Protein AF-A0A2G5L9Q9-F1 (afdb_monomer_lite)

Secondary structure (DSSP, 8-state):
-HHHHHHTT-SEEEEEEEEEE-TTSEEEEEEEEESSS-SPTT-EEEEE--SSSSPP--S-EEEEEEEEEETTEEEEPSSS-SEESSS---S----HHHHHHHHHHHHTT--HHHHHHHHHHHHHHHHHHHHHHHHHHHHHHTS-----

Radius of gyration: 17.15 Å; chains: 1; bounding box: 41×38×56 Å

Structure (mmCIF, N/CA/C/O backbone):
data_AF-A0A2G5L9Q9-F1
#
_entry.id   AF-A0A2G5L9Q9-F1
#
loop_
_atom_site.group_PDB
_atom_site.id
_atom_site.type_symbol
_atom_site.label_atom_id
_atom_site.label_alt_id
_atom_site.label_comp_id
_atom_site.label_asym_id
_atom_site.label_entity_id
_atom_site.label_seq_id
_atom_site.pdbx_PDB_ins_code
_atom_site.Cartn_x
_atom_site.Cartn_y
_atom_site.Cartn_z
_atom_site.occupancy
_atom_site.B_iso_or_equiv
_atom_site.auth_seq_id
_atom_site.auth_comp_id
_atom_site.auth_asym_id
_atom_site.auth_atom_id
_atom_site.pdbx_PDB_model_num
ATOM 1 N N . MET A 1 1 ? 20.089 4.380 6.395 1.00 42.38 1 MET A N 1
ATOM 2 C CA . MET A 1 1 ? 19.495 5.065 7.569 1.00 42.38 1 MET A CA 1
ATOM 3 C C . MET A 1 1 ? 18.098 5.622 7.286 1.00 42.38 1 MET A C 1
ATOM 5 O O . MET A 1 1 ? 17.272 5.573 8.182 1.00 42.38 1 MET A O 1
ATOM 9 N N . GLU A 1 2 ? 17.771 6.067 6.065 1.00 50.94 2 GLU A N 1
ATOM 10 C CA . GLU A 1 2 ? 16.449 6.666 5.790 1.00 50.94 2 GLU A 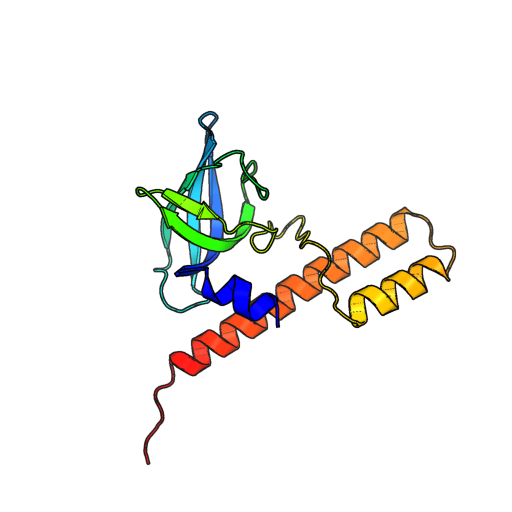CA 1
ATOM 11 C C . GLU A 1 2 ? 15.255 5.687 5.802 1.00 50.94 2 GLU A C 1
ATOM 13 O O . GLU A 1 2 ? 14.181 6.066 6.261 1.00 50.94 2 GLU A O 1
ATOM 18 N N . GLN A 1 3 ? 15.419 4.427 5.363 1.00 47.81 3 GLN A N 1
ATOM 19 C CA . GLN A 1 3 ? 14.345 3.409 5.396 1.00 47.81 3 GLN A CA 1
ATOM 20 C C . GLN A 1 3 ? 13.834 3.172 6.830 1.00 47.81 3 GLN A C 1
ATOM 22 O O . GLN A 1 3 ? 12.634 3.219 7.075 1.00 47.81 3 GLN A O 1
ATOM 27 N N . GLN A 1 4 ? 14.751 3.025 7.796 1.00 47.88 4 GLN A N 1
ATOM 28 C CA . GLN A 1 4 ? 14.414 2.849 9.215 1.00 47.88 4 GLN A CA 1
ATOM 29 C C . GLN A 1 4 ? 13.677 4.065 9.791 1.00 47.88 4 GLN A C 1
ATOM 31 O O . GLN A 1 4 ? 12.735 3.893 10.556 1.00 47.88 4 GLN A O 1
ATOM 36 N N . GLN A 1 5 ? 14.046 5.288 9.395 1.00 50.88 5 GLN A N 1
ATOM 37 C CA . GLN A 1 5 ? 13.359 6.504 9.846 1.00 50.88 5 GLN A CA 1
ATOM 38 C C . GLN A 1 5 ? 11.920 6.588 9.304 1.00 50.88 5 GLN A C 1
ATOM 40 O O . GLN A 1 5 ? 11.021 7.046 10.008 1.00 50.88 5 GLN A O 1
ATOM 45 N N . ARG A 1 6 ? 11.696 6.147 8.056 1.00 50.44 6 ARG A N 1
ATOM 46 C CA . ARG A 1 6 ? 10.371 6.145 7.412 1.00 50.44 6 ARG A CA 1
ATOM 47 C C . ARG A 1 6 ? 9.467 5.019 7.935 1.00 50.44 6 ARG A C 1
ATOM 49 O O . ARG A 1 6 ? 8.271 5.242 8.119 1.00 50.44 6 ARG A O 1
ATOM 56 N N . GLU A 1 7 ? 10.040 3.855 8.248 1.00 52.97 7 GLU A N 1
ATOM 57 C CA . GLU A 1 7 ? 9.367 2.771 8.982 1.00 52.97 7 GLU A CA 1
ATOM 58 C C . GLU A 1 7 ? 8.937 3.223 10.384 1.00 52.97 7 GLU A C 1
ATOM 60 O O . GLU A 1 7 ? 7.802 2.979 10.774 1.00 52.97 7 GLU A O 1
ATOM 65 N N . MET A 1 8 ? 9.790 3.958 11.112 1.00 51.34 8 MET A N 1
ATOM 66 C CA . MET A 1 8 ? 9.489 4.459 12.465 1.00 51.34 8 MET A CA 1
ATOM 67 C C . MET A 1 8 ? 8.293 5.425 12.541 1.00 51.34 8 MET A C 1
ATOM 69 O O . MET A 1 8 ? 7.814 5.699 13.638 1.00 51.34 8 MET A O 1
ATOM 73 N N . GLN A 1 9 ? 7.815 5.957 11.413 1.00 58.00 9 GLN A N 1
ATOM 74 C CA . GLN A 1 9 ? 6.638 6.835 11.360 1.00 58.00 9 GLN A CA 1
ATOM 75 C C . GLN A 1 9 ? 5.349 6.117 10.935 1.00 58.00 9 GLN A C 1
ATOM 77 O O . GLN A 1 9 ? 4.295 6.757 10.890 1.00 58.00 9 GLN A O 1
ATOM 82 N N . SER A 1 10 ? 5.428 4.828 10.591 1.00 63.41 10 SER A N 1
ATOM 83 C CA . SER A 1 10 ? 4.274 4.032 10.168 1.00 63.41 10 SER A CA 1
ATOM 84 C C . SER A 1 10 ? 3.790 3.194 11.349 1.00 63.41 10 SER A C 1
ATOM 86 O O . SER A 1 10 ? 4.543 2.393 11.891 1.00 63.41 10 SER A O 1
ATOM 88 N N . GLU A 1 11 ? 2.544 3.415 11.761 1.00 78.62 11 GLU A N 1
ATOM 89 C CA . GLU A 1 11 ? 1.883 2.655 12.832 1.00 78.62 11 GLU A CA 1
ATOM 90 C C . GLU A 1 11 ? 1.342 1.314 12.329 1.00 78.62 11 GLU A C 1
ATOM 92 O O . GLU A 1 11 ? 1.119 0.417 13.134 1.00 78.62 11 GLU A O 1
ATOM 97 N N . CYS A 1 12 ? 1.132 1.201 11.014 1.00 87.56 12 CYS A N 1
ATOM 98 C CA . CYS A 1 12 ? 0.623 0.008 10.354 1.00 87.56 12 CYS A CA 1
ATOM 99 C C . CYS A 1 12 ? 1.493 -0.323 9.137 1.00 87.56 12 CYS A C 1
ATOM 101 O O . CYS A 1 12 ? 1.717 0.539 8.270 1.00 87.56 12 CYS A O 1
ATOM 103 N N . ILE A 1 13 ? 1.935 -1.576 9.046 1.00 92.50 13 ILE A N 1
ATOM 104 C CA . ILE A 1 13 ? 2.621 -2.141 7.884 1.00 92.50 13 ILE A CA 1
ATOM 105 C C . ILE A 1 13 ? 1.965 -3.476 7.532 1.00 92.50 13 ILE A C 1
ATOM 107 O O . ILE A 1 13 ? 2.076 -4.457 8.269 1.00 92.50 13 ILE A O 1
ATOM 111 N N . PHE A 1 14 ? 1.315 -3.544 6.372 1.00 95.69 14 PHE A N 1
ATOM 112 C CA . PHE A 1 14 ? 0.574 -4.735 5.955 1.00 95.69 14 PHE A CA 1
ATOM 113 C C . PHE A 1 14 ? 0.474 -4.868 4.434 1.00 95.69 14 PHE A C 1
ATOM 115 O O . PHE A 1 14 ? 0.594 -3.901 3.681 1.00 95.69 14 PHE A O 1
ATOM 122 N N . ILE A 1 15 ? 0.218 -6.089 3.972 1.00 96.94 15 ILE A N 1
ATOM 123 C CA . ILE A 1 15 ? -0.261 -6.351 2.614 1.00 96.94 15 ILE A CA 1
ATOM 124 C C . ILE A 1 15 ? -1.775 -6.196 2.635 1.00 96.94 15 ILE A C 1
ATOM 126 O O . ILE A 1 15 ? -2.458 -6.835 3.439 1.00 96.94 15 ILE A O 1
ATOM 130 N N . GLY A 1 16 ? -2.305 -5.361 1.748 1.00 97.00 16 GLY A N 1
ATOM 131 C CA . GLY A 1 16 ? -3.736 -5.107 1.646 1.00 97.00 16 GLY A CA 1
ATOM 132 C C . GLY A 1 16 ? -4.243 -5.234 0.218 1.00 97.00 16 GLY A C 1
ATOM 133 O O . GLY A 1 16 ? -3.506 -5.018 -0.744 1.00 97.00 16 GLY A O 1
ATOM 134 N N . LYS A 1 17 ? -5.527 -5.561 0.083 1.00 97.81 17 LYS A N 1
ATOM 135 C CA . LYS A 1 17 ? -6.258 -5.501 -1.179 1.00 97.81 17 LYS A CA 1
ATOM 136 C C . LYS A 1 17 ? -7.164 -4.277 -1.177 1.00 97.81 17 LYS A C 1
ATOM 138 O O . LYS A 1 17 ? -8.082 -4.188 -0.364 1.00 97.81 17 LYS A O 1
ATOM 143 N N . VAL A 1 18 ? -6.942 -3.355 -2.105 1.00 97.31 18 VAL A N 1
ATOM 144 C CA . VAL A 1 18 ? -7.890 -2.274 -2.386 1.00 97.31 18 VAL A CA 1
ATOM 145 C C . VAL A 1 18 ? -9.095 -2.897 -3.083 1.00 97.31 18 VAL A C 1
ATOM 147 O O . VAL A 1 18 ? -8.979 -3.430 -4.187 1.00 97.31 18 VAL A O 1
ATOM 150 N N . ILE A 1 19 ? -10.236 -2.890 -2.396 1.00 97.44 19 ILE A N 1
ATOM 151 C CA . ILE A 1 19 ? -11.484 -3.520 -2.858 1.00 97.44 19 ILE A CA 1
ATOM 152 C C . ILE A 1 19 ? -12.491 -2.502 -3.397 1.00 97.44 19 ILE A C 1
ATOM 154 O O . ILE A 1 19 ? -13.461 -2.885 -4.049 1.00 97.44 19 ILE A O 1
ATOM 158 N N . LYS A 1 20 ? -12.291 -1.215 -3.094 1.00 96.44 20 LYS A N 1
ATOM 159 C CA . LYS A 1 20 ? -13.127 -0.124 -3.588 1.00 96.44 20 LYS A CA 1
ATOM 160 C C . LYS A 1 20 ? -12.350 1.186 -3.583 1.00 96.44 20 LYS A C 1
ATOM 162 O O . LYS A 1 20 ? -11.758 1.523 -2.560 1.00 96.44 20 LYS A O 1
ATOM 167 N N . VAL A 1 21 ? -12.462 1.946 -4.664 1.00 94.75 21 VAL A N 1
ATOM 168 C CA . VAL A 1 21 ? -12.082 3.360 -4.752 1.00 94.75 21 VAL A CA 1
ATOM 169 C C . VAL A 1 21 ? -13.350 4.151 -5.070 1.00 94.75 21 VAL A C 1
ATOM 171 O O . VAL A 1 21 ? -14.172 3.698 -5.867 1.00 94.75 21 VAL A O 1
ATOM 174 N N . ASN A 1 22 ? -13.562 5.270 -4.384 1.00 93.06 22 ASN A N 1
ATOM 175 C CA . ASN A 1 22 ? -14.712 6.149 -4.573 1.00 93.06 22 ASN A CA 1
ATOM 176 C C . ASN A 1 22 ? -14.263 7.491 -5.178 1.00 93.06 22 ASN A C 1
ATOM 178 O O . ASN A 1 22 ? -13.124 7.920 -4.990 1.00 93.06 22 ASN A O 1
ATOM 182 N N . ASP A 1 23 ? -15.194 8.200 -5.817 1.00 90.12 23 ASP A N 1
ATOM 183 C CA . ASP A 1 23 ? -14.935 9.510 -6.436 1.00 90.12 23 ASP A CA 1
ATOM 184 C C . ASP A 1 23 ? -14.640 10.624 -5.409 1.00 90.12 23 ASP A C 1
ATOM 186 O O . ASP A 1 23 ? -14.055 11.655 -5.740 1.00 90.12 23 ASP A O 1
ATOM 190 N N . ASP A 1 24 ? -15.006 10.414 -4.140 1.00 91.56 24 ASP A N 1
ATOM 191 C CA . ASP A 1 24 ? -14.783 11.339 -3.020 1.00 91.56 24 ASP A CA 1
ATOM 192 C C . ASP A 1 24 ? -13.373 11.239 -2.406 1.00 91.56 24 ASP A C 1
ATOM 194 O O . ASP A 1 24 ? -13.133 11.729 -1.301 1.00 91.56 24 ASP A O 1
ATOM 198 N N . LEU A 1 25 ? -12.432 10.621 -3.130 1.00 90.44 25 LEU A N 1
ATOM 199 C CA . LEU A 1 25 ? -11.045 10.388 -2.716 1.00 90.44 25 LEU A CA 1
ATOM 200 C C . LEU A 1 25 ? -10.891 9.393 -1.563 1.00 90.44 25 LEU A C 1
ATOM 202 O O . LEU A 1 25 ? -9.799 9.296 -0.998 1.00 90.44 25 LEU A O 1
ATOM 206 N N . THR A 1 26 ? -11.940 8.650 -1.208 1.00 94.50 26 THR A N 1
ATOM 207 C CA . THR A 1 26 ? -11.853 7.571 -0.222 1.00 94.50 26 THR A CA 1
ATOM 208 C C . THR A 1 26 ? -11.705 6.207 -0.883 1.00 94.50 26 THR A C 1
ATOM 210 O O . THR A 1 26 ? -12.105 5.983 -2.026 1.00 94.50 26 THR A O 1
ATOM 213 N N . TYR A 1 27 ? -11.136 5.261 -0.147 1.00 96.00 27 TYR A N 1
ATOM 214 C CA . TYR A 1 27 ? -10.958 3.888 -0.604 1.00 96.00 27 TYR A CA 1
ATOM 215 C C . TYR A 1 27 ? -11.099 2.903 0.555 1.00 96.00 27 TYR A C 1
ATOM 217 O O . TYR A 1 27 ? -10.983 3.266 1.725 1.00 96.00 27 TYR A O 1
ATOM 225 N N . LYS A 1 28 ? -11.375 1.639 0.230 1.00 97.50 28 LYS A N 1
ATOM 226 C CA . LYS A 1 28 ? -11.452 0.538 1.195 1.00 97.50 28 LYS A CA 1
ATOM 227 C C . LYS A 1 28 ? -10.330 -0.452 0.953 1.00 97.50 28 LYS A C 1
ATOM 229 O O . LYS A 1 28 ? -10.171 -0.943 -0.167 1.00 97.50 28 LYS A O 1
ATOM 234 N N . ILE A 1 29 ? -9.614 -0.779 2.020 1.00 97.69 29 ILE A N 1
ATOM 235 C CA . ILE A 1 29 ? -8.533 -1.758 2.013 1.00 97.69 29 ILE A CA 1
ATOM 236 C C . ILE A 1 29 ? -8.931 -2.927 2.900 1.00 97.69 29 ILE A C 1
ATOM 238 O O . ILE A 1 29 ? -9.221 -2.720 4.073 1.00 97.69 29 ILE A O 1
ATOM 242 N N . GLN A 1 30 ? -8.909 -4.140 2.361 1.00 97.81 30 GLN A N 1
ATOM 243 C CA . GLN A 1 30 ? -8.974 -5.367 3.147 1.00 97.81 30 GLN A CA 1
ATOM 244 C C . GLN A 1 30 ? -7.552 -5.812 3.501 1.00 97.81 30 GLN A C 1
ATOM 246 O O . GLN A 1 30 ? -6.724 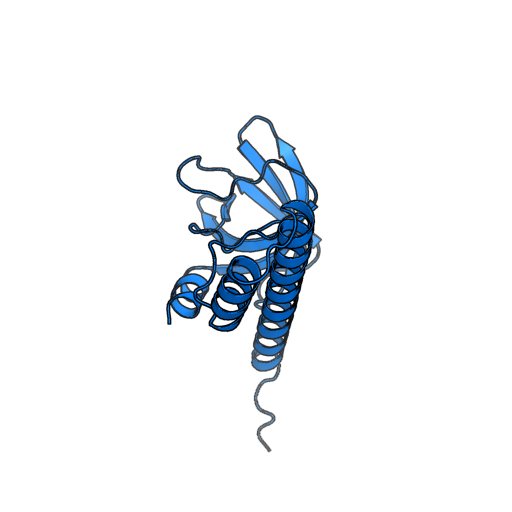-5.983 2.602 1.00 97.81 30 GLN A O 1
ATOM 251 N N . VAL A 1 31 ? -7.264 -6.010 4.785 1.00 97.31 31 VAL A N 1
ATOM 252 C CA . VAL A 1 31 ? -5.974 -6.541 5.247 1.00 97.31 31 VAL A CA 1
ATOM 253 C C . VAL A 1 31 ? -5.845 -8.003 4.821 1.00 97.31 31 VAL A C 1
ATOM 255 O O . VAL A 1 31 ? -6.694 -8.829 5.144 1.00 97.31 31 VAL A O 1
ATOM 258 N N . VAL A 1 32 ? -4.767 -8.324 4.107 1.00 97.44 32 VAL A N 1
ATOM 259 C CA . VAL A 1 32 ? -4.438 -9.686 3.657 1.00 97.44 32 VAL A CA 1
ATOM 260 C C . VAL A 1 32 ? -3.418 -10.322 4.596 1.00 97.44 32 VAL A C 1
ATOM 262 O O . VAL A 1 32 ? -3.560 -11.479 4.973 1.00 97.44 32 VAL A O 1
ATOM 265 N N . GLU A 1 33 ? -2.393 -9.565 4.987 1.00 95.81 33 GLU A N 1
ATOM 266 C CA . GLU A 1 33 ? -1.349 -10.024 5.903 1.00 95.81 33 GLU A CA 1
ATOM 267 C C . GLU A 1 33 ? -0.767 -8.839 6.672 1.00 95.81 33 GLU A C 1
ATOM 269 O O . GLU A 1 33 ? -0.279 -7.894 6.056 1.00 95.81 33 GLU A O 1
ATOM 274 N N . SER A 1 34 ? -0.732 -8.915 8.003 1.00 94.25 34 SER A N 1
ATOM 275 C CA . SER A 1 34 ? 0.047 -7.972 8.810 1.00 94.25 34 SER A CA 1
ATOM 276 C C . SER A 1 34 ? 1.537 -8.299 8.757 1.00 94.25 34 SER A C 1
ATOM 278 O O . SER A 1 34 ? 1.956 -9.451 8.933 1.00 94.25 34 SER A O 1
ATOM 280 N N . LEU A 1 35 ? 2.345 -7.269 8.524 1.00 92.62 35 LEU A N 1
ATOM 281 C CA . LEU A 1 35 ? 3.800 -7.352 8.425 1.00 92.62 35 LEU A CA 1
ATOM 282 C C . LEU A 1 35 ? 4.513 -6.743 9.640 1.00 92.62 35 LEU A C 1
ATOM 284 O O . LEU A 1 35 ? 5.723 -6.907 9.768 1.00 92.62 35 LEU A O 1
ATOM 288 N N . ASP A 1 36 ? 3.780 -6.097 10.541 1.00 87.19 36 ASP A N 1
ATOM 289 C CA . ASP A 1 36 ? 4.254 -5.587 11.832 1.00 87.19 36 ASP A CA 1
ATOM 290 C C . ASP A 1 36 ? 3.688 -6.357 13.042 1.00 87.19 36 ASP A C 1
ATOM 292 O O . ASP A 1 36 ? 4.211 -6.238 14.147 1.00 87.19 36 ASP A O 1
ATOM 296 N N . GLY A 1 37 ? 2.674 -7.202 12.829 1.00 81.06 37 GLY A N 1
ATOM 297 C CA . GLY A 1 37 ? 1.983 -7.972 13.863 1.00 81.06 37 GLY A CA 1
ATOM 298 C C . GLY A 1 37 ? 0.837 -7.225 14.557 1.00 81.06 37 GLY A C 1
ATOM 299 O O . GLY A 1 37 ? 0.267 -7.779 15.496 1.00 81.06 37 GLY A O 1
ATOM 300 N N . GLY A 1 38 ? 0.508 -6.001 14.129 1.00 84.88 38 GLY A N 1
ATOM 301 C CA . GLY A 1 38 ? -0.539 -5.170 14.730 1.00 84.88 38 GLY A CA 1
ATOM 302 C C . GLY A 1 38 ? -1.891 -5.228 14.013 1.00 84.88 38 GLY A C 1
ATOM 303 O O . GLY A 1 38 ? -2.929 -5.048 14.649 1.00 84.88 38 GLY A O 1
ATOM 304 N N . ASP A 1 39 ? -1.899 -5.505 12.708 1.00 89.62 39 ASP A N 1
ATOM 305 C CA . ASP A 1 39 ? -3.119 -5.476 11.896 1.00 89.62 39 ASP A CA 1
ATOM 306 C C . ASP A 1 39 ? -3.856 -6.827 11.872 1.00 89.62 39 ASP A C 1
ATOM 308 O O . ASP A 1 39 ? -3.299 -7.880 11.555 1.00 89.62 39 ASP A O 1
ATOM 312 N N . VAL A 1 40 ? -5.157 -6.807 12.162 1.00 90.38 40 VAL A N 1
ATOM 313 C CA . VAL A 1 40 ? -5.995 -8.014 12.108 1.00 90.38 40 VAL A CA 1
ATOM 314 C C . VAL A 1 40 ? -6.289 -8.377 10.651 1.00 90.38 40 VAL A C 1
ATOM 316 O O . VAL A 1 40 ? -6.750 -7.539 9.874 1.00 90.38 40 VAL A O 1
ATOM 319 N N . GLN A 1 41 ? -6.045 -9.635 10.279 1.00 92.75 41 GLN A N 1
ATOM 320 C CA . GLN A 1 41 ? -6.390 -10.162 8.956 1.00 92.75 41 GLN A CA 1
ATOM 321 C C . GLN A 1 41 ? -7.894 -9.996 8.676 1.00 92.75 41 GLN A C 1
ATOM 323 O O . GLN A 1 41 ? -8.713 -10.130 9.581 1.00 92.75 41 GLN A O 1
ATOM 328 N N . ASP A 1 42 ? -8.248 -9.680 7.429 1.00 93.88 42 ASP A N 1
ATOM 329 C CA . ASP A 1 42 ? -9.610 -9.372 6.968 1.00 93.88 42 ASP A CA 1
ATOM 330 C C . ASP A 1 42 ? -10.245 -8.096 7.547 1.00 93.88 42 ASP A C 1
ATOM 332 O O . ASP A 1 42 ? -11.366 -7.745 7.166 1.00 93.88 42 ASP A O 1
ATOM 336 N N . ASN A 1 43 ? -9.531 -7.339 8.389 1.00 94.75 43 ASN A N 1
ATOM 337 C CA . ASN A 1 43 ? -9.977 -6.008 8.782 1.00 94.75 43 ASN A CA 1
ATOM 338 C C . ASN A 1 43 ? -10.120 -5.101 7.549 1.00 94.75 43 ASN A C 1
ATOM 340 O O . ASN A 1 43 ? -9.351 -5.203 6.588 1.00 94.75 43 ASN A O 1
ATOM 344 N N . ILE A 1 44 ? -11.096 -4.191 7.591 1.00 96.38 44 ILE A N 1
ATOM 345 C CA . ILE A 1 44 ? -11.328 -3.216 6.528 1.00 96.38 44 ILE A CA 1
ATOM 346 C C . ILE A 1 44 ? -10.972 -1.827 7.034 1.00 96.38 44 ILE A C 1
ATOM 348 O O . ILE A 1 44 ? -11.680 -1.248 7.856 1.00 96.38 44 ILE A O 1
ATOM 352 N N . TYR A 1 45 ? -9.918 -1.260 6.461 1.00 95.81 45 TYR A N 1
ATOM 353 C CA . TYR A 1 45 ? -9.594 0.145 6.635 1.00 95.81 45 TYR A CA 1
ATOM 354 C C . TYR A 1 45 ? -10.314 1.000 5.596 1.00 95.81 45 TYR A C 1
ATOM 356 O O . TYR A 1 45 ? -10.410 0.637 4.420 1.00 95.81 45 TYR A O 1
ATOM 364 N N . ILE A 1 46 ? -10.790 2.167 6.029 1.00 96.62 46 ILE A N 1
ATOM 365 C CA . ILE A 1 46 ? -11.233 3.237 5.135 1.00 96.62 46 ILE A CA 1
ATOM 366 C C . ILE A 1 46 ? -10.078 4.222 5.043 1.00 96.62 46 ILE A C 1
ATOM 368 O O . ILE A 1 46 ? -9.700 4.806 6.052 1.00 96.62 46 ILE A O 1
ATOM 372 N N . GLY A 1 47 ? -9.496 4.389 3.863 1.00 93.69 47 GLY A N 1
ATOM 373 C CA . GLY A 1 47 ? -8.451 5.377 3.625 1.00 93.69 47 GLY A CA 1
ATOM 374 C C . GLY A 1 47 ? -8.957 6.580 2.842 1.00 93.69 47 GLY A C 1
ATOM 375 O O . GLY A 1 47 ? -10.060 6.566 2.292 1.00 93.69 47 GLY A O 1
ATOM 376 N N . GLN A 1 48 ? -8.138 7.626 2.804 1.00 92.06 48 GLN A N 1
ATOM 377 C CA . GLN A 1 48 ? -8.416 8.856 2.065 1.00 92.06 48 GLN A CA 1
ATOM 378 C C . GLN A 1 48 ? -7.158 9.322 1.314 1.00 92.06 48 GLN A C 1
ATOM 380 O O . GLN A 1 48 ? -6.030 9.117 1.760 1.00 92.06 48 GLN A O 1
ATOM 385 N N . ASN A 1 49 ? -7.327 9.935 0.144 1.00 89.06 49 ASN A N 1
ATOM 386 C CA . ASN A 1 49 ? -6.254 10.613 -0.580 1.00 89.06 49 ASN A CA 1
ATOM 387 C C . ASN A 1 49 ? -6.281 12.106 -0.217 1.00 89.06 49 ASN A C 1
ATOM 389 O O . ASN A 1 49 ? -7.140 12.855 -0.674 1.00 89.06 49 ASN A O 1
ATOM 393 N N . TRP A 1 50 ? -5.305 12.572 0.569 1.00 81.88 50 TRP A N 1
ATOM 394 C CA . TRP A 1 50 ? -5.223 13.979 1.004 1.00 81.88 50 TRP A CA 1
ATOM 395 C C . TRP A 1 50 ? -4.686 14.945 -0.066 1.00 81.88 50 TRP A C 1
ATOM 397 O O . TRP A 1 50 ? -4.462 16.108 0.251 1.00 81.88 50 TRP A O 1
ATOM 407 N N . LYS A 1 51 ? -4.414 14.488 -1.298 1.00 74.31 51 LYS A N 1
ATOM 408 C CA . LYS A 1 51 ? -3.889 15.300 -2.422 1.00 74.31 51 LYS A CA 1
ATOM 409 C C . LYS A 1 51 ? -2.678 16.193 -2.094 1.00 74.31 51 LYS A C 1
ATOM 411 O O . LYS A 1 51 ? -2.448 17.210 -2.738 1.00 74.31 51 LYS A O 1
ATOM 416 N N . THR A 1 52 ? -1.907 15.830 -1.071 1.00 69.62 52 THR A N 1
ATOM 417 C CA . THR A 1 52 ? -0.743 16.608 -0.618 1.00 69.62 52 THR A CA 1
ATOM 418 C C . THR A 1 52 ? 0.568 15.985 -1.077 1.00 69.62 52 THR A C 1
ATOM 420 O O . THR A 1 52 ? 1.498 16.715 -1.409 1.00 69.62 52 THR A O 1
ATOM 423 N N . CYS A 1 53 ? 0.651 14.652 -1.105 1.00 66.75 53 CYS A N 1
ATOM 424 C CA . CYS A 1 53 ? 1.804 13.887 -1.573 1.00 66.75 53 CYS A CA 1
ATOM 425 C C . CYS A 1 53 ? 1.337 12.532 -2.122 1.00 66.75 53 CYS A C 1
ATOM 427 O O . CYS A 1 53 ? 0.378 11.965 -1.600 1.00 66.75 53 CYS A O 1
ATOM 429 N N . TYR A 1 54 ? 2.059 12.009 -3.114 1.00 70.06 54 TYR A N 1
ATOM 430 C CA . TYR A 1 54 ? 1.928 10.625 -3.573 1.00 70.06 54 TYR A CA 1
ATOM 431 C C . TYR A 1 54 ? 2.405 9.626 -2.497 1.00 70.06 54 TYR A C 1
ATOM 433 O O . TYR A 1 54 ? 3.253 9.984 -1.662 1.00 70.06 54 TYR A O 1
ATOM 441 N N . PRO A 1 55 ? 1.920 8.370 -2.530 1.00 77.12 55 PRO A N 1
ATOM 442 C CA . PRO A 1 55 ? 1.052 7.764 -3.556 1.00 77.12 55 PRO A CA 1
ATOM 443 C C . PRO A 1 55 ? -0.448 8.062 -3.368 1.00 77.12 55 PRO A C 1
ATOM 445 O O . PRO A 1 55 ? -0.916 8.234 -2.243 1.00 77.12 55 PRO A O 1
ATOM 448 N N . TYR A 1 56 ? -1.199 8.083 -4.475 1.00 84.88 56 TYR A N 1
ATOM 449 C CA . TYR A 1 56 ? -2.665 8.091 -4.465 1.00 84.88 56 TYR A CA 1
ATOM 450 C C . TYR A 1 56 ? -3.190 6.698 -4.787 1.00 84.88 56 TYR A C 1
ATOM 452 O O . TYR A 1 56 ? -2.695 6.032 -5.694 1.00 84.88 56 TYR A O 1
ATOM 460 N N . ILE A 1 57 ? -4.190 6.261 -4.027 1.00 88.44 57 ILE A N 1
ATOM 461 C CA . ILE A 1 57 ? -4.883 5.002 -4.287 1.00 88.44 57 ILE A CA 1
ATOM 462 C C . ILE A 1 57 ? -6.037 5.295 -5.238 1.00 88.44 57 ILE A C 1
ATOM 464 O O . ILE A 1 57 ? -7.062 5.831 -4.816 1.00 88.44 57 ILE A O 1
ATOM 468 N N . GLU A 1 58 ? -5.837 4.994 -6.516 1.00 88.94 58 GLU A N 1
ATOM 469 C CA . GLU A 1 58 ? -6.807 5.269 -7.588 1.00 88.94 58 GLU A CA 1
ATOM 470 C C . GLU A 1 58 ? -7.330 3.983 -8.243 1.00 88.94 58 GLU A C 1
ATOM 472 O O . GLU A 1 58 ? -8.352 3.999 -8.922 1.00 88.94 58 GLU A O 1
ATOM 477 N N . GLU A 1 59 ? -6.680 2.849 -7.972 1.00 89.75 59 GLU A N 1
ATOM 478 C CA . GLU A 1 59 ? -6.994 1.560 -8.579 1.00 89.75 59 GLU A CA 1
ATOM 479 C C . GLU A 1 59 ? -7.139 0.454 -7.529 1.00 89.75 59 GLU A C 1
ATOM 481 O O . GLU A 1 59 ? -6.496 0.453 -6.473 1.00 89.75 59 GLU A O 1
ATOM 486 N N . ASN A 1 60 ? -7.987 -0.524 -7.850 1.00 94.38 60 ASN A N 1
ATOM 487 C CA . ASN A 1 60 ? -8.103 -1.756 -7.079 1.00 94.38 60 ASN A CA 1
ATOM 488 C C . ASN A 1 60 ? -6.867 -2.638 -7.305 1.00 94.38 60 ASN A C 1
ATOM 490 O O . ASN A 1 60 ? -6.294 -2.640 -8.388 1.00 94.38 60 ASN A O 1
ATOM 494 N N . GLY A 1 61 ? -6.499 -3.454 -6.319 1.00 95.12 61 GLY A N 1
ATOM 495 C CA . GLY A 1 61 ? -5.367 -4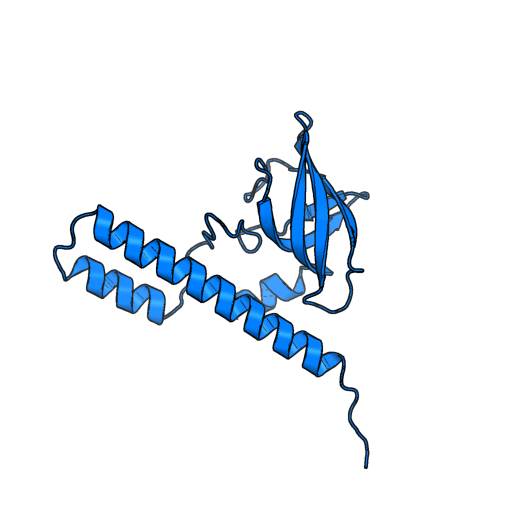.373 -6.460 1.00 95.12 61 GLY A CA 1
ATOM 496 C C . GLY A 1 61 ? -4.688 -4.695 -5.140 1.00 95.12 61 GLY A C 1
ATOM 497 O O . GLY A 1 61 ? -5.145 -4.273 -4.077 1.00 95.12 61 GLY A O 1
ATOM 498 N N . PHE A 1 62 ? -3.593 -5.449 -5.210 1.00 96.56 62 PHE A N 1
ATOM 499 C CA . PHE A 1 62 ? -2.744 -5.729 -4.054 1.00 96.56 62 PHE A CA 1
ATOM 500 C C . PHE A 1 62 ? -1.680 -4.656 -3.896 1.00 96.56 62 PHE A C 1
ATOM 502 O O . PHE A 1 62 ? -1.075 -4.213 -4.870 1.00 96.56 62 PHE A O 1
ATOM 509 N N . TRP A 1 63 ? -1.462 -4.253 -2.655 1.00 95.25 63 TRP A N 1
ATOM 510 C CA . TRP A 1 63 ? -0.555 -3.179 -2.295 1.00 95.25 63 TRP A CA 1
ATOM 511 C C . TRP A 1 63 ? 0.219 -3.562 -1.041 1.00 95.25 63 TRP A C 1
ATOM 513 O O . TRP A 1 63 ? -0.297 -4.248 -0.153 1.00 95.25 63 TRP A O 1
ATOM 523 N N . LEU A 1 64 ? 1.452 -3.071 -0.964 1.00 94.06 64 LEU A N 1
ATOM 524 C CA . LEU A 1 64 ? 2.173 -2.973 0.295 1.00 94.06 64 LEU A CA 1
ATOM 525 C C . LEU A 1 64 ? 1.811 -1.623 0.901 1.00 94.06 64 LEU A C 1
ATOM 527 O O . LEU A 1 64 ? 1.997 -0.594 0.250 1.00 94.06 64 LEU A O 1
ATOM 531 N N . PHE A 1 65 ? 1.276 -1.633 2.116 1.00 93.25 65 PHE A N 1
ATOM 532 C CA . PHE A 1 65 ? 0.872 -0.434 2.830 1.00 93.25 65 PHE A CA 1
ATOM 533 C C . PHE A 1 65 ? 1.816 -0.138 3.985 1.00 93.25 65 PHE A C 1
ATOM 535 O O . PHE A 1 65 ? 2.121 -0.998 4.803 1.00 93.25 65 PHE A O 1
ATOM 542 N N . TYR A 1 66 ? 2.201 1.129 4.047 1.00 91.56 66 TYR A N 1
ATOM 543 C CA . TYR A 1 66 ? 2.825 1.810 5.167 1.00 91.56 66 TYR A CA 1
ATOM 544 C C . TYR A 1 66 ? 1.951 3.006 5.491 1.00 91.56 66 TYR A C 1
ATOM 546 O O . TYR A 1 66 ? 1.723 3.855 4.622 1.00 91.56 66 TYR A O 1
ATOM 554 N N . GLY A 1 67 ? 1.469 3.106 6.719 1.00 89.88 67 GLY A N 1
ATOM 555 C CA . GLY A 1 67 ? 0.611 4.219 7.087 1.00 89.88 67 GLY A CA 1
ATOM 556 C C . GLY A 1 67 ? 0.304 4.285 8.566 1.00 89.88 67 GLY A C 1
ATOM 557 O O . GLY A 1 67 ? 0.969 3.665 9.391 1.00 89.88 67 GLY A O 1
ATOM 558 N N . ARG A 1 68 ? -0.692 5.102 8.883 1.00 89.56 68 ARG A N 1
ATOM 559 C CA . ARG A 1 68 ? -1.230 5.288 10.231 1.00 89.56 68 ARG A CA 1
ATOM 560 C C . ARG A 1 68 ? -2.677 5.748 10.162 1.00 89.56 68 ARG A C 1
ATOM 562 O O . ARG A 1 68 ? -3.119 6.223 9.113 1.00 89.56 68 ARG A O 1
ATOM 569 N N . ILE A 1 69 ? -3.396 5.682 11.274 1.00 90.12 69 ILE A N 1
ATOM 570 C CA . ILE A 1 69 ? -4.761 6.209 11.344 1.00 90.12 69 ILE A CA 1
ATOM 571 C C . ILE A 1 69 ? -4.721 7.702 11.688 1.00 90.12 69 ILE A C 1
ATOM 573 O O . ILE A 1 69 ? -4.074 8.121 12.642 1.00 90.12 69 ILE A O 1
ATOM 577 N N . VAL A 1 70 ? -5.409 8.528 10.898 1.00 88.12 70 VAL A N 1
ATOM 578 C CA . VAL A 1 70 ? -5.583 9.967 11.146 1.00 88.12 70 VAL A CA 1
ATOM 579 C C . VAL A 1 70 ? -7.052 10.306 10.952 1.00 88.12 70 VAL A C 1
ATOM 581 O O . VAL A 1 70 ? -7.606 10.045 9.888 1.00 88.12 70 VAL A O 1
ATOM 584 N N . ASP A 1 71 ? -7.685 10.862 11.986 1.00 89.81 71 ASP A N 1
ATOM 585 C CA . ASP A 1 71 ? -9.102 11.255 11.974 1.00 89.81 71 ASP A CA 1
ATOM 586 C C . ASP A 1 71 ? -10.055 10.119 11.546 1.00 89.81 71 ASP A C 1
ATOM 588 O O . ASP A 1 71 ? -11.051 10.336 10.862 1.00 89.81 71 ASP A O 1
ATOM 592 N N . GLY A 1 72 ? -9.731 8.876 11.929 1.00 90.31 72 GLY A N 1
ATOM 593 C CA . GLY A 1 72 ? -10.508 7.677 11.588 1.00 90.31 72 GLY A CA 1
ATOM 594 C C . GLY A 1 72 ? -10.247 7.110 10.187 1.00 90.31 72 GLY A C 1
ATOM 595 O O . GLY A 1 72 ? -10.794 6.061 9.853 1.00 90.31 72 GLY A O 1
ATOM 596 N N . PHE A 1 73 ? -9.386 7.750 9.393 1.00 92.81 73 PHE A N 1
ATOM 597 C CA . PHE A 1 73 ? -9.000 7.288 8.064 1.00 92.81 73 PHE A CA 1
ATOM 598 C C . PHE A 1 73 ? -7.577 6.733 8.050 1.00 92.81 73 PHE A C 1
ATOM 600 O O . PHE A 1 73 ? -6.659 7.284 8.659 1.00 92.81 73 PHE A O 1
ATOM 607 N N . PHE A 1 74 ? -7.368 5.667 7.284 1.00 92.44 74 PHE A N 1
ATOM 608 C CA . PHE A 1 74 ? -6.039 5.176 6.969 1.00 92.44 74 PHE A CA 1
ATOM 609 C C . PHE A 1 74 ? -5.316 6.167 6.062 1.00 92.44 74 PHE A C 1
ATOM 611 O O . PHE A 1 74 ? -5.734 6.450 4.935 1.00 92.44 74 PHE A O 1
ATOM 618 N N . LYS A 1 75 ? -4.212 6.699 6.576 1.00 89.50 75 LYS A N 1
ATOM 619 C CA . LYS A 1 75 ? -3.344 7.632 5.882 1.00 89.50 75 LYS A CA 1
ATOM 620 C C . LYS A 1 75 ? -2.054 6.943 5.498 1.00 89.50 75 LYS A C 1
ATOM 622 O O . LYS A 1 75 ? -1.216 6.639 6.345 1.00 89.50 75 LYS A O 1
ATOM 627 N N . VAL A 1 76 ? -1.894 6.766 4.195 1.00 88.56 76 VAL A N 1
ATOM 628 C CA . VAL A 1 76 ? -0.663 6.273 3.591 1.00 88.56 76 VAL A CA 1
ATOM 629 C C . VAL A 1 76 ? 0.499 7.218 3.916 1.00 88.56 76 VAL A C 1
ATOM 631 O O . VAL A 1 76 ? 0.362 8.447 3.886 1.00 88.56 76 VAL A O 1
ATOM 634 N N . ASN A 1 77 ? 1.648 6.634 4.249 1.00 80.31 77 ASN A N 1
ATOM 635 C CA . ASN A 1 77 ? 2.890 7.359 4.455 1.00 80.31 77 ASN A CA 1
ATOM 636 C C . ASN A 1 77 ? 3.304 8.081 3.162 1.00 80.31 77 ASN A C 1
ATOM 638 O O . ASN A 1 77 ? 3.123 7.586 2.049 1.00 80.31 77 ASN A O 1
ATOM 642 N N . ARG A 1 78 ? 3.875 9.272 3.325 1.00 68.19 78 ARG A N 1
ATOM 643 C CA . ARG A 1 78 ? 4.412 10.071 2.227 1.00 68.19 78 ARG A CA 1
ATOM 644 C C . ARG A 1 78 ? 5.708 9.427 1.710 1.00 68.19 78 ARG A C 1
ATOM 646 O O . ARG A 1 78 ? 6.350 8.647 2.407 1.00 68.19 78 ARG A O 1
ATOM 653 N N . CYS A 1 79 ? 6.114 9.800 0.498 1.00 66.94 79 CYS A N 1
ATOM 654 C CA . CYS A 1 79 ? 7.390 9.398 -0.113 1.00 66.94 79 CYS A CA 1
ATOM 655 C C . CYS A 1 79 ? 7.462 7.937 -0.601 1.00 66.94 79 CYS A C 1
ATOM 657 O O . CYS A 1 79 ? 8.520 7.321 -0.543 1.00 66.94 79 CYS A O 1
ATOM 659 N N . GLY A 1 80 ? 6.356 7.391 -1.118 1.00 64.44 80 GLY A N 1
ATOM 660 C CA . GLY A 1 80 ? 6.408 6.228 -2.020 1.00 64.44 80 GLY A CA 1
ATOM 661 C C . GLY A 1 80 ? 6.763 4.876 -1.390 1.00 64.44 80 GLY A C 1
ATOM 662 O O . GLY A 1 80 ? 7.127 3.957 -2.118 1.00 64.44 80 GLY A O 1
ATOM 663 N N . LEU A 1 81 ? 6.661 4.728 -0.064 1.00 79.31 81 LEU A N 1
ATOM 664 C CA . LEU A 1 81 ? 6.819 3.414 0.573 1.00 79.31 81 LEU A CA 1
ATOM 665 C C . LEU A 1 81 ? 5.654 2.478 0.243 1.00 79.31 81 LEU A C 1
ATOM 667 O O . LEU A 1 81 ? 5.871 1.315 -0.103 1.00 79.31 81 LEU A O 1
ATOM 671 N N . SER A 1 82 ? 4.426 3.000 0.323 1.00 88.38 82 SER A N 1
ATOM 672 C CA . SER A 1 82 ? 3.255 2.248 -0.120 1.00 88.38 82 SER A CA 1
ATOM 673 C C . SER A 1 82 ? 3.200 2.213 -1.637 1.00 88.38 82 SER A C 1
ATOM 675 O O . SER A 1 82 ? 3.362 3.251 -2.280 1.00 88.38 82 SER A O 1
ATOM 677 N N . ARG A 1 83 ? 2.958 1.037 -2.210 1.00 88.94 83 ARG A N 1
ATOM 678 C CA . ARG A 1 83 ? 2.964 0.859 -3.666 1.00 88.94 83 ARG A CA 1
ATOM 679 C C . ARG A 1 83 ? 2.163 -0.366 -4.111 1.00 88.94 83 ARG A C 1
ATOM 681 O O . ARG A 1 83 ? 2.088 -1.339 -3.348 1.00 88.94 83 ARG A O 1
ATOM 688 N N . PRO A 1 84 ? 1.564 -0.328 -5.317 1.00 91.38 84 PRO A N 1
ATOM 689 C CA . PRO A 1 84 ? 0.837 -1.463 -5.866 1.00 91.38 84 PRO A CA 1
ATOM 690 C C . PRO A 1 84 ? 1.810 -2.566 -6.269 1.00 91.38 84 PRO A C 1
ATOM 692 O O . PRO A 1 84 ? 2.949 -2.302 -6.645 1.00 91.38 84 PRO A O 1
ATOM 695 N N . PHE A 1 85 ? 1.351 -3.810 -6.244 1.00 91.12 85 PHE A N 1
ATOM 696 C CA . PHE A 1 85 ? 2.152 -4.956 -6.675 1.00 91.12 85 PHE A CA 1
ATOM 697 C C . PHE A 1 85 ? 2.329 -4.987 -8.198 1.00 91.12 85 PHE A C 1
ATOM 699 O O . PHE A 1 85 ? 3.362 -5.445 -8.678 1.00 91.12 85 PHE A O 1
ATOM 706 N N . ASP A 1 86 ? 1.357 -4.470 -8.953 1.00 85.75 86 ASP A N 1
ATOM 707 C CA . ASP A 1 86 ? 1.381 -4.499 -10.422 1.00 85.75 86 ASP A CA 1
ATOM 708 C C . ASP A 1 86 ? 2.414 -3.525 -11.013 1.00 85.75 86 ASP A C 1
ATOM 710 O O . ASP A 1 86 ? 2.995 -3.786 -12.076 1.00 85.75 86 ASP A O 1
ATOM 714 N N . HIS A 1 87 ? 2.668 -2.425 -10.294 1.00 82.75 87 HIS A N 1
ATOM 715 C CA . HIS A 1 87 ? 3.624 -1.373 -10.643 1.00 82.75 87 HIS A CA 1
ATOM 716 C C . HIS A 1 87 ? 4.329 -0.857 -9.375 1.00 82.75 87 HIS A C 1
ATOM 718 O O . HIS A 1 87 ? 4.029 0.244 -8.905 1.00 82.75 87 HIS A O 1
ATOM 724 N N . PRO A 1 88 ? 5.252 -1.639 -8.785 1.00 78.69 88 PRO A N 1
ATOM 725 C CA . PRO A 1 88 ? 5.826 -1.358 -7.472 1.00 78.69 88 PRO A CA 1
ATOM 726 C C . PRO A 1 88 ? 6.942 -0.311 -7.536 1.00 78.69 88 PRO A C 1
ATOM 728 O O . PRO A 1 88 ? 8.041 -0.520 -7.021 1.00 78.69 88 PRO A O 1
ATOM 731 N N . PHE A 1 89 ? 6.650 0.839 -8.143 1.00 70.12 89 PHE A N 1
ATOM 732 C CA . PHE A 1 89 ? 7.551 1.979 -8.203 1.00 70.12 89 PHE A CA 1
ATOM 733 C C . PHE A 1 89 ? 7.738 2.551 -6.795 1.00 70.12 89 PHE A C 1
ATOM 735 O O . PHE A 1 89 ? 6.929 3.332 -6.298 1.00 70.12 89 PHE A O 1
ATOM 742 N N . ALA A 1 90 ? 8.815 2.143 -6.133 1.00 61.75 90 ALA A N 1
ATOM 743 C CA . ALA A 1 90 ? 9.382 2.927 -5.050 1.00 61.75 90 ALA A CA 1
ATOM 744 C C . ALA A 1 90 ? 10.154 4.096 -5.678 1.00 61.75 90 ALA A C 1
ATOM 746 O O . ALA A 1 90 ? 10.752 3.933 -6.746 1.00 61.75 90 ALA A O 1
ATOM 747 N N . SER A 1 91 ? 10.180 5.268 -5.034 1.00 53.22 91 SER A N 1
ATOM 748 C CA . SER A 1 91 ? 11.211 6.260 -5.364 1.00 53.22 91 SER A CA 1
ATOM 749 C C . SER A 1 91 ? 12.552 5.540 -5.262 1.00 53.22 91 SER A C 1
ATOM 751 O O . SER A 1 91 ? 12.816 4.995 -4.187 1.00 53.22 91 SER A O 1
ATOM 753 N N . LEU A 1 92 ? 13.300 5.457 -6.373 1.00 45.84 92 LEU A N 1
ATOM 754 C CA . LEU A 1 92 ? 14.526 4.664 -6.512 1.00 45.84 92 LEU A CA 1
ATOM 755 C C . LEU A 1 92 ? 15.292 4.665 -5.193 1.00 45.84 92 LEU A C 1
ATOM 757 O O . LEU A 1 92 ? 15.803 5.700 -4.770 1.00 45.84 92 LEU A O 1
ATOM 761 N N . SER A 1 93 ? 15.294 3.526 -4.502 1.00 47.12 93 SER A N 1
ATOM 762 C CA . SER A 1 93 ? 16.181 3.387 -3.360 1.00 47.12 93 SER A CA 1
ATOM 763 C C . SER A 1 93 ? 17.606 3.548 -3.886 1.00 47.12 93 SER A C 1
ATOM 765 O O . SER A 1 93 ? 17.917 3.026 -4.960 1.00 47.12 93 SER A O 1
ATOM 767 N N . ASP A 1 94 ? 18.482 4.211 -3.128 1.00 45.41 94 ASP A N 1
ATOM 768 C CA . ASP A 1 94 ? 19.935 4.222 -3.362 1.00 45.41 94 ASP A CA 1
ATOM 769 C C . ASP A 1 94 ? 20.564 2.831 -3.135 1.00 45.41 94 ASP A C 1
ATOM 771 O O . ASP A 1 94 ? 21.664 2.691 -2.608 1.00 45.41 94 ASP A O 1
ATOM 775 N N . SER A 1 95 ? 19.843 1.764 -3.473 1.00 52.62 95 SER A N 1
ATOM 776 C CA . SER A 1 95 ? 20.379 0.423 -3.552 1.00 52.62 95 SER A CA 1
ATOM 777 C C . SER A 1 95 ? 21.517 0.425 -4.570 1.00 52.62 95 SER A C 1
ATOM 779 O O . SER A 1 95 ? 21.317 0.670 -5.764 1.00 52.62 95 SER A O 1
ATOM 781 N N . ASP A 1 96 ? 22.724 0.126 -4.088 1.00 53.56 96 ASP A N 1
ATOM 782 C CA . ASP A 1 96 ? 23.921 -0.044 -4.912 1.00 53.56 96 ASP A CA 1
ATOM 783 C C . ASP A 1 96 ? 23.695 -1.041 -6.058 1.00 53.56 96 ASP A C 1
ATOM 785 O O . ASP A 1 96 ? 24.331 -0.935 -7.106 1.00 53.56 96 ASP A O 1
ATOM 789 N N . GLU A 1 97 ? 22.797 -2.015 -5.883 1.00 58.06 97 GLU A N 1
ATOM 790 C CA . GLU A 1 97 ? 22.453 -2.998 -6.912 1.00 58.06 97 GLU A CA 1
ATOM 791 C C . GLU A 1 97 ? 21.619 -2.370 -8.033 1.00 58.06 97 GLU A C 1
ATOM 793 O O . GLU A 1 97 ? 21.911 -2.602 -9.208 1.00 58.06 97 GLU A O 1
ATOM 798 N N . VAL A 1 98 ? 20.661 -1.502 -7.687 1.00 58.31 98 VAL A N 1
ATOM 799 C CA . VAL A 1 98 ? 19.844 -0.759 -8.659 1.00 58.31 98 VAL A CA 1
ATOM 800 C C . VAL A 1 98 ? 20.711 0.213 -9.456 1.00 58.31 98 VAL A C 1
ATOM 802 O O . VAL A 1 98 ? 20.627 0.251 -10.683 1.00 58.31 98 VAL A O 1
ATOM 805 N N . GLN A 1 99 ? 21.620 0.923 -8.783 1.00 60.50 99 GLN A N 1
ATOM 806 C CA . GLN A 1 99 ? 22.555 1.836 -9.446 1.00 60.50 99 GLN A CA 1
ATOM 807 C C . GLN A 1 99 ? 23.590 1.107 -10.316 1.00 60.50 99 GLN A C 1
ATOM 809 O O . GLN A 1 99 ? 23.975 1.601 -11.375 1.00 60.50 99 GLN A O 1
ATOM 814 N N . LYS A 1 100 ? 24.078 -0.067 -9.894 1.00 64.50 100 LYS A N 1
ATOM 815 C CA . LYS A 1 100 ? 25.010 -0.868 -10.707 1.00 64.50 100 LYS A CA 1
ATOM 816 C C . LYS A 1 100 ? 24.341 -1.409 -11.962 1.00 64.50 100 LYS A C 1
ATOM 818 O O . LYS A 1 100 ? 24.978 -1.414 -13.013 1.00 64.50 100 LYS A O 1
ATOM 823 N N . LEU A 1 101 ? 23.088 -1.853 -11.865 1.00 61.31 101 LEU A N 1
ATOM 824 C CA . LEU A 1 101 ? 22.360 -2.345 -13.029 1.00 61.31 101 LEU A CA 1
ATOM 825 C C . LEU A 1 101 ? 21.955 -1.211 -13.968 1.00 61.31 101 LEU A C 1
ATOM 827 O O . LEU A 1 101 ? 22.118 -1.387 -15.168 1.00 61.31 101 LEU A O 1
ATOM 831 N N . SER A 1 102 ? 21.521 -0.049 -13.460 1.00 59.44 102 SER A N 1
ATOM 832 C CA . SER A 1 102 ? 21.204 1.109 -14.312 1.00 59.44 102 SER A CA 1
ATOM 833 C C . SER A 1 102 ? 22.422 1.543 -15.129 1.00 59.44 102 SER A C 1
ATOM 835 O O . SER A 1 102 ? 22.339 1.675 -16.341 1.00 59.44 102 SER A O 1
ATOM 837 N N . ARG A 1 103 ? 23.600 1.623 -14.495 1.00 62.28 103 ARG A N 1
ATOM 838 C CA . ARG A 1 103 ? 24.864 1.922 -15.189 1.00 62.28 103 ARG A CA 1
ATOM 839 C C . ARG A 1 103 ? 25.234 0.862 -16.227 1.00 62.28 103 ARG A C 1
ATOM 841 O O . ARG A 1 103 ? 25.898 1.183 -17.206 1.00 62.28 103 ARG A O 1
ATOM 848 N N . LYS A 1 104 ? 24.840 -0.397 -16.008 1.00 61.22 104 LYS A N 1
ATOM 849 C CA . LYS A 1 104 ? 25.067 -1.490 -16.960 1.00 61.22 104 LYS A CA 1
ATOM 850 C C . LYS A 1 104 ? 24.094 -1.415 -18.144 1.00 61.22 104 LYS A C 1
ATOM 852 O O . LYS A 1 104 ? 24.536 -1.559 -19.279 1.00 61.22 104 LYS A O 1
ATOM 857 N N . LEU A 1 105 ? 22.825 -1.109 -17.875 1.00 61.16 105 LEU A N 1
ATOM 858 C CA . LEU A 1 105 ? 21.776 -0.8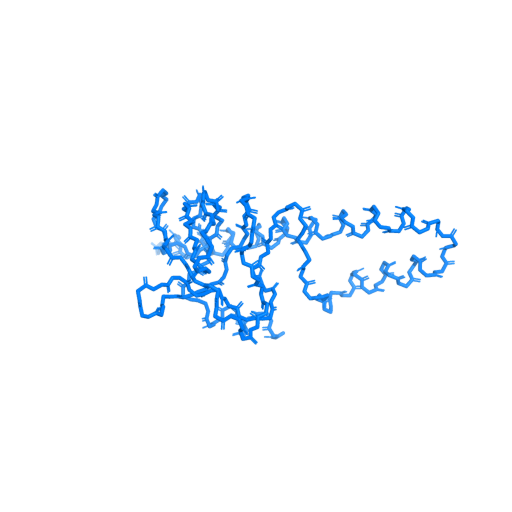37 -18.862 1.00 61.16 105 LEU A CA 1
ATOM 859 C C . LEU A 1 105 ? 22.108 0.375 -19.741 1.00 61.16 105 LEU A C 1
ATOM 861 O O . LEU A 1 105 ? 21.863 0.321 -20.932 1.00 61.16 105 LEU A O 1
ATOM 865 N N . ASP A 1 106 ? 22.723 1.421 -19.183 1.00 58.59 106 ASP A N 1
ATOM 866 C CA . ASP A 1 106 ? 23.191 2.584 -19.953 1.00 58.59 106 ASP A CA 1
ATOM 867 C C . ASP A 1 106 ? 24.419 2.255 -20.827 1.00 58.59 106 ASP A C 1
ATOM 869 O O . ASP A 1 106 ? 24.683 2.924 -21.826 1.00 58.59 106 ASP A O 1
ATOM 873 N N . SER A 1 107 ? 25.207 1.244 -20.437 1.00 58.41 107 SER A N 1
ATOM 874 C CA . SER A 1 107 ? 26.431 0.836 -21.145 1.00 58.41 107 SER A CA 1
ATOM 875 C C . SER A 1 107 ? 26.193 -0.184 -22.264 1.00 58.41 107 SER A C 1
ATOM 877 O O . SER A 1 107 ? 26.996 -0.284 -23.193 1.00 58.41 107 SER A O 1
ATOM 879 N N . GLU A 1 108 ? 25.097 -0.937 -22.188 1.00 59.31 108 GLU A N 1
ATOM 880 C CA . GLU A 1 108 ? 24.643 -1.874 -23.212 1.00 59.31 108 GLU A CA 1
ATOM 881 C C . GLU A 1 108 ? 23.542 -1.158 -24.013 1.00 59.31 108 GLU A C 1
ATOM 883 O O . GLU A 1 108 ? 22.587 -0.688 -23.420 1.00 59.31 108 GLU A O 1
ATOM 888 N N . ASN A 1 109 ? 23.650 -1.025 -25.344 1.00 60.41 109 ASN A N 1
ATOM 889 C CA . ASN A 1 109 ? 22.599 -0.431 -26.200 1.00 60.41 109 ASN A CA 1
ATOM 890 C C . ASN A 1 109 ? 21.326 -1.311 -26.214 1.00 60.41 109 ASN A C 1
ATOM 892 O O . ASN A 1 109 ? 20.977 -1.898 -27.239 1.00 60.41 109 ASN A O 1
ATOM 896 N N . LEU A 1 110 ? 20.666 -1.466 -25.071 1.00 59.00 110 LEU A N 1
ATOM 897 C CA . LEU A 1 110 ? 19.441 -2.229 -24.922 1.00 59.00 110 LEU A CA 1
ATOM 898 C C . LEU A 1 110 ? 18.296 -1.400 -25.492 1.00 59.00 110 LEU A C 1
ATOM 900 O O . LEU A 1 110 ? 18.170 -0.201 -25.237 1.00 59.00 110 LEU A O 1
ATOM 904 N N . VAL A 1 111 ? 17.474 -2.041 -26.318 1.00 69.19 111 VAL A N 1
ATOM 905 C CA . VAL A 1 111 ? 16.267 -1.419 -26.862 1.00 69.19 111 VAL A CA 1
ATOM 906 C C . VAL A 1 111 ? 15.402 -1.000 -25.672 1.00 69.19 111 VAL A C 1
ATOM 908 O O . VAL A 1 111 ? 15.217 -1.795 -24.759 1.00 69.19 111 VAL A O 1
ATOM 911 N N . GLU A 1 112 ? 14.858 0.219 -25.675 1.00 70.38 112 GLU A N 1
ATOM 912 C CA . GLU A 1 112 ? 14.063 0.826 -24.583 1.00 70.38 112 GLU A CA 1
ATOM 913 C C . GLU A 1 112 ? 13.095 -0.162 -23.890 1.00 70.38 112 GLU A C 1
ATOM 915 O O . GLU A 1 112 ? 13.022 -0.239 -22.667 1.00 70.38 112 GLU A O 1
ATOM 920 N N . LYS A 1 113 ? 12.453 -1.039 -24.673 1.00 71.25 113 LYS A N 1
ATOM 921 C CA . LYS A 1 113 ? 11.545 -2.089 -24.182 1.00 71.25 113 LYS A CA 1
ATOM 922 C C . LYS A 1 113 ? 12.208 -3.163 -23.311 1.00 71.25 113 LYS A C 1
ATOM 924 O O . LYS A 1 113 ? 11.573 -3.682 -22.399 1.00 71.25 113 LYS A O 1
ATOM 929 N N . GLU A 1 114 ? 13.440 -3.556 -23.613 1.0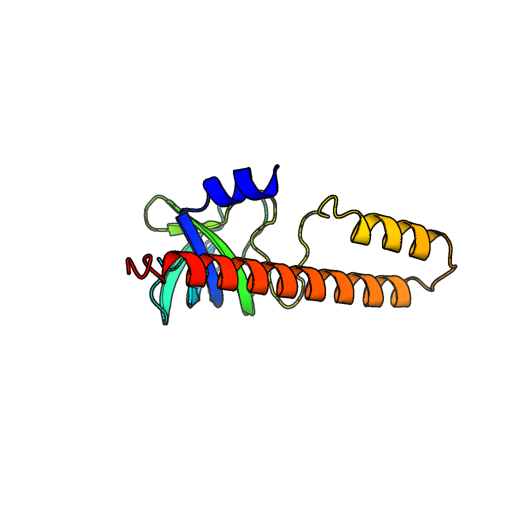0 77.88 114 GLU A N 1
ATOM 930 C CA . GLU A 1 114 ? 14.192 -4.536 -22.821 1.00 77.88 114 GLU A CA 1
ATOM 931 C C . GLU A 1 114 ? 14.632 -3.925 -21.489 1.00 77.88 114 GLU A C 1
ATOM 933 O O . GLU A 1 114 ? 14.527 -4.582 -20.451 1.00 77.88 114 GLU A O 1
ATOM 938 N N . ALA A 1 115 ? 15.031 -2.649 -21.504 1.00 75.06 115 ALA A N 1
ATOM 939 C CA . ALA A 1 115 ? 15.353 -1.903 -20.294 1.00 75.06 115 ALA A CA 1
ATOM 940 C C . ALA A 1 115 ? 14.137 -1.780 -19.360 1.00 75.06 115 ALA A C 1
ATOM 942 O O . ALA A 1 115 ? 14.256 -2.068 -18.168 1.00 75.06 115 ALA A O 1
ATOM 943 N N . ASP A 1 116 ? 12.954 -1.473 -19.901 1.00 75.88 116 ASP A N 1
ATOM 944 C CA . ASP A 1 116 ? 11.704 -1.406 -19.132 1.00 75.88 116 ASP A CA 1
ATOM 945 C C . ASP A 1 116 ? 11.336 -2.747 -18.478 1.00 75.88 116 ASP A C 1
ATOM 947 O O . ASP A 1 116 ? 10.918 -2.795 -17.317 1.00 75.88 116 ASP A O 1
ATOM 951 N N . ILE A 1 117 ? 11.504 -3.858 -19.205 1.00 81.25 117 ILE A N 1
ATOM 952 C CA . ILE A 1 117 ? 11.226 -5.206 -18.685 1.00 81.25 117 ILE A CA 1
ATOM 953 C C . ILE A 1 117 ? 12.167 -5.536 -17.526 1.00 81.25 117 ILE A C 1
ATOM 955 O O . ILE A 1 117 ? 11.705 -5.996 -16.477 1.00 81.25 117 ILE A O 1
ATOM 959 N N . ILE A 1 118 ? 13.470 -5.297 -17.701 1.00 82.31 118 ILE A N 1
ATOM 960 C CA . ILE A 1 118 ? 14.479 -5.546 -16.665 1.00 82.31 118 ILE A CA 1
ATOM 961 C C . ILE A 1 118 ? 14.172 -4.694 -15.435 1.00 82.31 118 ILE A C 1
ATOM 963 O O . ILE A 1 118 ? 14.118 -5.205 -14.316 1.00 82.31 118 ILE A O 1
ATOM 967 N N . PHE A 1 119 ? 13.890 -3.411 -15.641 1.00 79.44 119 PHE A N 1
ATOM 968 C CA . PHE A 1 119 ? 13.574 -2.488 -14.567 1.00 79.44 119 PHE A CA 1
ATOM 969 C C . PHE A 1 119 ? 12.322 -2.914 -13.784 1.00 79.44 119 PHE A C 1
ATOM 971 O O . PHE A 1 119 ? 12.348 -2.976 -12.553 1.00 79.44 119 PHE A O 1
ATOM 978 N N . LYS A 1 120 ? 11.247 -3.319 -14.473 1.00 82.31 120 LYS A N 1
ATOM 979 C CA . LYS A 1 120 ? 10.039 -3.854 -13.824 1.00 82.31 120 LYS A CA 1
ATOM 980 C C . LYS A 1 120 ? 10.333 -5.115 -13.004 1.00 82.31 120 LYS A C 1
ATOM 982 O O . LYS A 1 120 ? 9.817 -5.258 -11.895 1.00 82.31 120 LYS A O 1
ATOM 987 N N . GLN A 1 121 ? 11.172 -6.021 -13.513 1.00 83.25 121 GLN A N 1
ATOM 988 C CA . GLN A 1 121 ? 11.582 -7.222 -12.774 1.00 83.25 121 GLN A CA 1
ATOM 989 C C . GLN A 1 121 ? 12.357 -6.878 -11.497 1.00 83.25 121 GLN A C 1
ATOM 991 O O . GLN A 1 121 ? 12.116 -7.495 -10.458 1.00 83.25 121 GLN A O 1
ATOM 996 N N . MET A 1 122 ? 13.235 -5.874 -11.545 1.00 83.12 122 MET A N 1
ATOM 997 C CA . MET A 1 122 ? 13.976 -5.413 -10.368 1.00 83.12 122 MET A CA 1
ATOM 998 C C . MET A 1 122 ? 13.041 -4.871 -9.290 1.00 83.12 122 MET A C 1
ATOM 1000 O O . MET A 1 122 ? 13.138 -5.286 -8.140 1.00 83.12 122 MET A O 1
ATOM 1004 N N . GLN A 1 123 ? 12.077 -4.024 -9.658 1.00 84.00 123 GLN A N 1
ATOM 1005 C CA . GLN A 1 123 ? 11.125 -3.472 -8.689 1.00 84.00 123 GLN A CA 1
ATOM 1006 C C . GLN A 1 123 ? 10.280 -4.558 -8.007 1.00 84.00 123 GLN A C 1
ATOM 1008 O O . GLN A 1 123 ? 10.005 -4.484 -6.807 1.00 84.00 123 GLN A O 1
ATOM 1013 N N . LEU A 1 124 ? 9.887 -5.593 -8.757 1.00 87.00 124 LEU A N 1
ATOM 1014 C CA . LEU A 1 124 ? 9.185 -6.753 -8.206 1.00 87.00 124 LEU A CA 1
ATOM 1015 C C . LEU A 1 124 ? 10.073 -7.546 -7.239 1.00 87.00 124 LEU A C 1
ATOM 1017 O O . LEU A 1 124 ? 9.607 -7.973 -6.181 1.00 87.00 124 LEU A O 1
ATOM 1021 N N . MET A 1 125 ? 11.351 -7.725 -7.579 1.00 87.25 125 MET A N 1
ATOM 1022 C CA . MET A 1 125 ? 12.316 -8.409 -6.720 1.00 87.25 125 MET A CA 1
ATOM 1023 C C . MET A 1 125 ? 12.580 -7.626 -5.427 1.00 87.25 125 MET A C 1
ATOM 1025 O O . MET A 1 125 ? 12.579 -8.220 -4.348 1.00 87.25 125 MET A O 1
ATOM 1029 N N . ASP A 1 126 ? 12.724 -6.304 -5.513 1.00 86.56 126 ASP A N 1
ATOM 1030 C CA . ASP A 1 126 ? 12.900 -5.419 -4.358 1.00 86.56 126 ASP A CA 1
ATOM 1031 C C . ASP A 1 126 ? 11.692 -5.474 -3.423 1.00 86.56 126 ASP A C 1
ATOM 1033 O O . ASP A 1 126 ? 11.847 -5.656 -2.214 1.00 86.56 126 ASP A O 1
ATOM 1037 N N . LEU A 1 127 ? 10.475 -5.404 -3.974 1.00 89.12 127 LEU A N 1
ATOM 1038 C CA . LEU A 1 127 ? 9.245 -5.571 -3.199 1.00 89.12 127 LEU A CA 1
ATOM 1039 C C . LEU A 1 127 ? 9.197 -6.936 -2.494 1.00 89.12 127 LEU A C 1
ATOM 1041 O O . LEU A 1 127 ? 8.879 -7.013 -1.306 1.00 89.12 127 LEU A O 1
ATOM 1045 N N . ALA A 1 128 ? 9.538 -8.019 -3.197 1.00 89.88 128 ALA A N 1
ATOM 1046 C CA . ALA A 1 128 ? 9.545 -9.360 -2.617 1.00 89.88 128 ALA A CA 1
ATOM 1047 C C . ALA A 1 128 ? 10.577 -9.495 -1.484 1.00 89.88 128 ALA A C 1
ATOM 1049 O O . ALA A 1 128 ? 10.291 -10.103 -0.445 1.00 89.88 128 ALA A O 1
ATOM 1050 N N . ASN A 1 129 ? 11.763 -8.910 -1.662 1.00 89.00 129 ASN A N 1
ATOM 1051 C CA . ASN A 1 129 ? 12.815 -8.877 -0.651 1.00 89.00 129 ASN A CA 1
ATOM 1052 C C . ASN A 1 129 ? 12.402 -8.053 0.573 1.00 89.00 129 ASN A C 1
ATOM 1054 O O . ASN A 1 129 ? 12.623 -8.503 1.700 1.00 89.00 129 ASN A O 1
ATOM 1058 N N . GLU A 1 130 ? 11.752 -6.905 0.372 1.00 89.75 130 GLU A N 1
ATOM 1059 C CA . GLU A 1 130 ? 11.221 -6.076 1.457 1.00 89.75 130 GLU A CA 1
ATOM 1060 C C . GLU A 1 130 ? 10.164 -6.833 2.266 1.00 89.75 130 GLU A C 1
ATOM 1062 O O . GLU A 1 130 ? 10.313 -6.984 3.477 1.00 89.75 130 GLU A O 1
ATOM 1067 N N . ILE A 1 131 ? 9.159 -7.421 1.610 1.00 92.19 131 ILE A N 1
ATOM 1068 C CA . ILE A 1 131 ? 8.133 -8.232 2.283 1.00 92.19 131 ILE A CA 1
ATOM 1069 C C . ILE A 1 131 ? 8.778 -9.378 3.072 1.00 92.19 131 ILE A C 1
ATOM 1071 O O . ILE A 1 131 ? 8.407 -9.651 4.216 1.00 92.19 131 ILE A O 1
ATOM 1075 N N . LYS A 1 132 ? 9.781 -10.049 2.496 1.00 92.88 132 LYS A N 1
ATOM 1076 C CA . LYS A 1 132 ? 10.520 -11.121 3.175 1.00 92.88 132 LYS A CA 1
ATOM 1077 C C . LYS A 1 132 ? 11.264 -10.611 4.411 1.00 92.88 132 LYS A C 1
ATOM 1079 O O . LYS A 1 132 ? 11.291 -11.310 5.426 1.00 92.88 132 LYS A O 1
ATOM 1084 N N . ALA A 1 133 ? 11.873 -9.430 4.341 1.00 90.06 133 ALA A N 1
ATOM 1085 C CA . ALA A 1 133 ? 12.551 -8.807 5.472 1.00 90.06 133 ALA A CA 1
ATOM 1086 C C . ALA A 1 133 ? 11.560 -8.416 6.581 1.00 90.06 133 ALA A C 1
ATOM 1088 O O . ALA A 1 133 ? 11.798 -8.746 7.745 1.00 90.06 133 ALA A O 1
ATOM 1089 N N . LEU A 1 134 ? 10.423 -7.814 6.223 1.00 91.00 134 LEU A N 1
ATOM 1090 C CA . LEU A 1 134 ? 9.360 -7.449 7.164 1.00 91.00 134 LEU A CA 1
ATOM 1091 C C . LEU A 1 134 ? 8.786 -8.679 7.874 1.00 91.00 134 LEU A C 1
ATOM 1093 O O . LEU A 1 134 ? 8.731 -8.706 9.099 1.00 91.00 134 LEU A O 1
ATOM 1097 N N . ARG A 1 135 ? 8.474 -9.749 7.131 1.00 93.50 135 ARG A N 1
ATOM 1098 C CA . ARG A 1 135 ? 8.021 -11.027 7.710 1.00 93.50 135 ARG A CA 1
ATOM 1099 C C . ARG A 1 135 ? 9.022 -11.589 8.715 1.00 93.50 135 ARG A C 1
ATOM 1101 O O . ARG A 1 135 ? 8.644 -11.939 9.826 1.00 93.50 135 ARG A O 1
ATOM 1108 N N . ARG A 1 136 ? 10.314 -11.625 8.362 1.00 90.75 136 ARG A N 1
ATOM 1109 C CA . ARG A 1 136 ? 11.375 -12.073 9.286 1.00 90.75 136 ARG A CA 1
ATOM 1110 C C . ARG A 1 136 ? 11.404 -11.235 10.560 1.00 90.75 136 ARG A C 1
ATOM 1112 O O . ARG A 1 136 ? 11.562 -11.788 11.646 1.00 90.75 136 ARG A O 1
ATOM 1119 N N . ARG A 1 137 ? 11.258 -9.916 10.428 1.00 87.50 137 ARG A N 1
ATOM 1120 C CA . ARG A 1 137 ? 11.245 -8.988 11.557 1.00 87.50 137 ARG A CA 1
ATOM 1121 C C . ARG A 1 137 ? 10.020 -9.205 12.447 1.00 87.50 137 ARG A C 1
ATOM 1123 O O . ARG A 1 137 ? 10.200 -9.396 13.647 1.00 87.50 137 ARG A O 1
ATOM 1130 N N . ARG A 1 138 ? 8.815 -9.270 11.8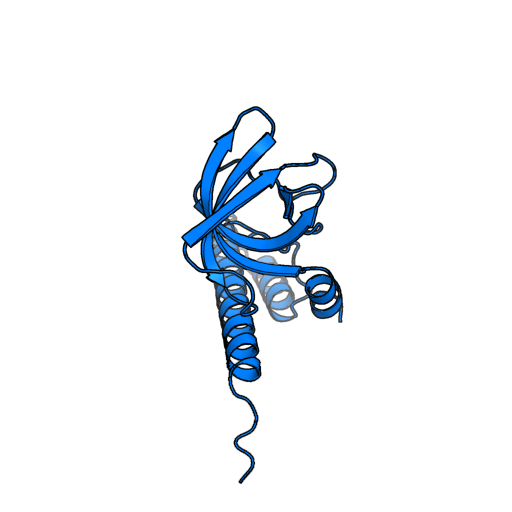78 1.00 89.38 138 ARG A N 1
ATOM 1131 C CA . ARG A 1 138 ? 7.577 -9.632 12.591 1.00 89.38 138 ARG A CA 1
ATOM 1132 C C . ARG A 1 138 ? 7.754 -10.928 13.372 1.00 89.38 138 ARG A C 1
ATOM 1134 O O . ARG A 1 138 ? 7.556 -10.962 14.582 1.00 89.38 138 ARG A O 1
ATOM 1141 N N . ASP A 1 139 ? 8.200 -11.979 12.692 1.00 89.56 139 ASP A N 1
ATOM 1142 C CA . ASP A 1 139 ? 8.358 -13.305 13.288 1.00 89.56 139 ASP A CA 1
ATOM 1143 C C . ASP A 1 139 ? 9.421 -13.322 14.399 1.00 89.56 139 ASP A C 1
ATOM 1145 O O . ASP A 1 139 ? 9.337 -14.139 15.316 1.00 89.56 139 ASP A O 1
ATOM 1149 N N . SER A 1 140 ? 10.412 -12.423 14.346 1.00 86.44 140 SER A N 1
ATOM 1150 C CA . SER A 1 140 ? 11.398 -12.260 15.419 1.00 86.44 140 SER A CA 1
ATOM 1151 C C . SER A 1 140 ? 10.810 -11.619 16.680 1.00 86.44 140 SER A C 1
ATOM 1153 O O . SER A 1 140 ? 11.167 -12.037 17.777 1.00 86.44 140 SER A O 1
ATOM 1155 N N . TYR A 1 141 ? 9.867 -10.678 16.548 1.00 77.31 141 TYR A N 1
ATOM 1156 C CA . TYR A 1 141 ? 9.170 -10.081 17.695 1.00 77.31 141 TYR A CA 1
ATOM 1157 C C . TYR A 1 141 ? 8.125 -11.026 18.303 1.00 77.31 141 TYR A C 1
ATOM 1159 O O . TYR A 1 141 ? 7.907 -11.009 19.511 1.00 77.31 141 TYR A O 1
ATOM 1167 N N . LEU A 1 142 ? 7.519 -11.892 17.485 1.00 69.56 142 LEU A N 1
ATOM 1168 C CA . LEU A 1 142 ? 6.537 -12.891 17.926 1.00 69.56 142 LEU A CA 1
ATOM 1169 C C . LEU A 1 142 ? 7.158 -14.119 18.609 1.00 69.56 142 LEU A C 1
ATOM 1171 O O . LEU A 1 142 ? 6.431 -14.984 19.095 1.00 69.56 142 LEU A O 1
ATOM 1175 N N . ARG A 1 143 ? 8.491 -14.222 18.658 1.00 62.84 143 ARG A N 1
ATOM 1176 C CA . ARG A 1 143 ? 9.204 -15.220 19.462 1.00 62.84 143 ARG A CA 1
ATOM 1177 C C . ARG A 1 143 ? 9.762 -14.518 20.700 1.00 62.84 143 ARG A C 1
ATOM 1179 O O . ARG A 1 143 ? 10.892 -14.034 20.643 1.00 62.84 143 ARG A O 1
ATOM 1186 N N . PRO A 1 144 ? 9.029 -14.462 21.829 1.00 53.81 144 PRO A N 1
ATOM 1187 C CA . PRO A 1 144 ? 9.653 -14.047 23.072 1.00 53.81 144 PRO A CA 1
ATOM 1188 C C . PRO A 1 144 ? 10.789 -15.031 23.349 1.00 53.81 144 PRO A C 1
ATOM 1190 O O . PRO A 1 144 ? 10.627 -16.235 23.130 1.00 53.81 144 PRO A O 1
ATOM 1193 N N . ASN A 1 145 ? 11.936 -14.513 23.789 1.00 47.88 145 ASN A N 1
ATOM 1194 C CA . ASN A 1 145 ? 13.066 -15.300 24.270 1.00 47.88 145 ASN A CA 1
ATOM 1195 C C . ASN A 1 145 ? 12.568 -16.557 24.997 1.00 47.88 145 ASN A C 1
ATOM 1197 O O . ASN A 1 145 ? 11.927 -16.456 26.044 1.00 47.88 145 ASN A O 1
ATOM 1201 N N . LYS A 1 146 ? 12.872 -17.743 24.453 1.00 46.66 146 LYS A N 1
ATOM 1202 C CA . LYS A 1 146 ? 12.905 -18.958 25.266 1.00 46.66 146 LYS A CA 1
ATOM 1203 C C . LYS A 1 146 ? 14.047 -18.751 26.255 1.00 46.66 146 LYS A C 1
ATOM 1205 O O . LYS A 1 146 ? 15.202 -19.005 25.929 1.00 46.66 146 LYS A O 1
ATOM 1210 N N . ILE A 1 147 ? 13.721 -18.168 27.403 1.00 45.94 147 ILE A N 1
ATOM 1211 C CA . ILE A 1 147 ? 14.591 -18.153 28.571 1.00 45.94 147 ILE A CA 1
ATOM 1212 C C . ILE A 1 147 ? 14.701 -19.625 28.981 1.00 45.94 147 ILE A C 1
ATOM 1214 O O . ILE A 1 147 ? 13.703 -20.223 29.383 1.00 45.94 147 ILE A O 1
ATOM 1218 N N . ASN A 1 148 ? 15.874 -20.211 28.739 1.00 41.34 148 ASN A N 1
ATOM 1219 C CA . ASN A 1 148 ? 16.291 -21.469 29.355 1.00 41.34 148 ASN A CA 1
ATOM 1220 C C . ASN A 1 148 ? 16.633 -21.221 30.822 1.00 41.34 148 ASN A C 1
ATOM 1222 O O . ASN A 1 148 ? 17.253 -20.166 31.092 1.00 41.34 148 ASN A O 1
#

Sequence (148 aa):
MEQQQREMQSECIFIGKVIKVNDDLTYKIQVVESLDGGDVQDNIYIGQNWKTCYPYIEENGFWLFYGRIVDGFFKVNRCGLSRPFDHPFASLSDSDEVQKLSRKLDSENLVEKEADIIFKQMQLMDLANEIKALRRRRDSYLRPNKIN

Foldseek 3Di:
DVVVVLLVQFPFWAKWWFPDDDPQQKTKTAGCGGLQQPDDHRDIFIAGDPVPADDRDPDTAIKTFGFDDDPRHTDGGHQQPIAGLQQNDHPDDPPPVLVVVVVVCVVDPDDPVVVVVVNSVVSNVVVVVVSVVSNVVNVVVVDDDPPD

pLDDT: mean 79.23, std 16.35, range [41.34, 97.81]